Protein AF-A0A388Q067-F1 (afdb_monomer_lite)

Structure (mmCIF, N/CA/C/O backbone):
data_AF-A0A388Q067-F1
#
_entry.id   AF-A0A388Q067-F1
#
loop_
_atom_site.group_PDB
_atom_site.id
_atom_site.type_symbol
_atom_site.label_atom_id
_atom_site.label_alt_id
_atom_site.label_comp_id
_atom_site.label_asym_id
_atom_site.label_entity_id
_atom_site.label_seq_id
_atom_site.pdbx_PDB_ins_code
_atom_site.Cartn_x
_atom_site.Cartn_y
_atom_site.Cartn_z
_atom_site.occupancy
_atom_site.B_iso_or_equiv
_atom_site.auth_seq_id
_atom_site.auth_comp_id
_atom_site.auth_asym_id
_atom_site.auth_atom_id
_atom_site.pdbx_PDB_model_num
ATOM 1 N N . MET A 1 1 ? 5.065 -0.820 3.488 1.00 96.06 1 MET A N 1
ATOM 2 C CA . MET A 1 1 ? 4.797 -1.800 2.422 1.00 96.06 1 MET A CA 1
ATOM 3 C C . MET A 1 1 ? 4.846 -1.102 1.078 1.00 96.06 1 MET A C 1
ATOM 5 O O . MET A 1 1 ? 4.317 0.003 0.969 1.00 96.06 1 MET A O 1
ATOM 9 N N . GLN A 1 2 ? 5.539 -1.695 0.109 1.00 98.19 2 GLN A N 1
ATOM 10 C CA . GLN A 1 2 ? 5.800 -1.089 -1.194 1.00 98.19 2 GLN A CA 1
ATOM 11 C C . GLN A 1 2 ? 4.945 -1.775 -2.262 1.00 98.19 2 GLN A C 1
ATOM 13 O O . GLN A 1 2 ? 5.153 -2.945 -2.557 1.00 98.19 2 GLN A O 1
ATOM 18 N N . ALA A 1 3 ? 3.994 -1.044 -2.839 1.00 98.19 3 ALA A N 1
ATOM 19 C CA . ALA A 1 3 ? 3.046 -1.573 -3.817 1.00 98.19 3 ALA A CA 1
ATOM 20 C C . ALA A 1 3 ? 3.686 -1.928 -5.166 1.00 98.19 3 ALA A C 1
ATOM 22 O O . ALA A 1 3 ? 3.064 -2.592 -5.986 1.00 98.19 3 ALA A O 1
ATOM 23 N N . TYR A 1 4 ? 4.913 -1.480 -5.427 1.00 98.00 4 TYR A N 1
ATOM 24 C CA . TYR A 1 4 ? 5.635 -1.861 -6.632 1.00 98.00 4 TYR A CA 1
ATOM 25 C C . TYR A 1 4 ? 6.064 -3.335 -6.641 1.00 98.00 4 TYR A C 1
ATOM 27 O O . TYR A 1 4 ? 6.447 -3.792 -7.703 1.00 98.00 4 TYR A O 1
ATOM 35 N N . LEU A 1 5 ? 5.967 -4.067 -5.520 1.00 98.19 5 LEU A N 1
ATOM 36 C CA . LEU A 1 5 ? 6.267 -5.498 -5.436 1.00 98.19 5 LEU A CA 1
ATOM 37 C C . LEU A 1 5 ? 4.967 -6.297 -5.585 1.00 98.19 5 LEU A C 1
ATOM 39 O O . LEU A 1 5 ? 4.014 -6.011 -4.846 1.00 98.19 5 LEU A O 1
ATOM 43 N N . PRO A 1 6 ? 4.895 -7.291 -6.480 1.00 97.50 6 PRO A N 1
ATOM 44 C CA . PRO A 1 6 ? 3.727 -8.160 -6.603 1.00 97.50 6 PRO A CA 1
ATOM 45 C C . PRO A 1 6 ? 3.345 -8.883 -5.306 1.00 97.50 6 PRO A C 1
ATOM 47 O O . PRO A 1 6 ? 2.166 -8.948 -4.963 1.00 97.50 6 PRO A O 1
ATOM 50 N N . GLU A 1 7 ? 4.330 -9.322 -4.531 1.00 97.69 7 GLU A N 1
ATOM 51 C CA . GLU A 1 7 ? 4.169 -10.099 -3.294 1.00 97.69 7 GLU A CA 1
ATOM 52 C C . GLU A 1 7 ? 3.636 -9.245 -2.138 1.00 97.69 7 GLU A C 1
ATOM 54 O O . GLU A 1 7 ? 3.184 -9.764 -1.119 1.00 97.69 7 GLU A O 1
ATOM 59 N N . SER A 1 8 ? 3.651 -7.914 -2.282 1.00 98.19 8 SER A N 1
ATOM 60 C CA . SER A 1 8 ? 3.156 -7.005 -1.245 1.00 98.19 8 SER A CA 1
ATOM 61 C C . SER A 1 8 ? 1.695 -7.258 -0.866 1.00 98.19 8 SER A C 1
ATOM 63 O O . SER A 1 8 ? 1.307 -6.928 0.248 1.00 98.19 8 SER A O 1
ATOM 65 N N . HIS A 1 9 ? 0.899 -7.859 -1.752 1.00 98.38 9 HIS A N 1
ATOM 66 C CA . HIS A 1 9 ? -0.506 -8.186 -1.495 1.00 98.38 9 HIS A CA 1
ATOM 67 C C . HIS A 1 9 ? -0.663 -9.395 -0.579 1.00 98.38 9 HIS A C 1
ATOM 69 O O . HIS A 1 9 ? -1.437 -9.329 0.373 1.00 98.38 9 HIS A O 1
ATOM 75 N N . ASP A 1 10 ? 0.116 -10.447 -0.810 1.00 98.31 10 ASP A N 1
ATOM 76 C CA . ASP A 1 10 ? 0.084 -11.649 0.025 1.00 98.31 10 ASP A CA 1
ATOM 77 C C . ASP A 1 10 ? 0.643 -11.332 1.416 1.00 98.31 10 ASP A C 1
ATOM 79 O O . ASP A 1 10 ? 0.016 -11.626 2.432 1.00 98.31 10 ASP A O 1
ATOM 83 N N . VAL A 1 11 ? 1.757 -10.592 1.466 1.00 98.31 11 VAL A N 1
ATOM 84 C CA . VAL A 1 11 ? 2.344 -10.118 2.728 1.00 98.31 11 VAL A CA 1
ATOM 85 C C . VAL A 1 11 ? 1.396 -9.161 3.461 1.00 98.31 11 VAL A C 1
ATOM 87 O O . VAL A 1 11 ? 1.372 -9.134 4.692 1.00 98.31 11 VAL A O 1
ATOM 90 N N . PHE A 1 12 ? 0.600 -8.356 2.744 1.00 98.50 12 PHE A N 1
ATOM 91 C CA . PHE A 1 12 ? -0.431 -7.525 3.371 1.00 98.50 12 PHE A CA 1
ATOM 92 C C . PHE A 1 12 ? -1.493 -8.380 4.054 1.00 98.50 12 PHE A C 1
ATOM 94 O O . PHE A 1 12 ? -1.810 -8.123 5.215 1.00 98.50 12 PHE A O 1
ATOM 101 N N . ALA A 1 13 ? -2.018 -9.385 3.350 1.00 98.12 13 ALA A N 1
ATOM 102 C CA . ALA A 1 13 ? -3.039 -10.282 3.876 1.00 98.12 13 ALA A CA 1
ATOM 103 C C . ALA A 1 13 ? -2.541 -11.031 5.122 1.00 98.12 13 ALA A C 1
ATOM 105 O O . ALA A 1 13 ? -3.210 -11.004 6.156 1.00 98.12 13 ALA A O 1
ATOM 106 N N . GLU A 1 14 ? -1.332 -11.594 5.066 1.00 98.38 14 GLU A N 1
ATOM 107 C CA . GLU A 1 14 ? -0.703 -12.275 6.205 1.00 98.38 14 GLU A CA 1
ATOM 108 C C . GLU A 1 14 ? -0.531 -11.328 7.404 1.00 98.38 14 GLU A C 1
ATOM 110 O O . GLU A 1 14 ? -0.880 -11.656 8.541 1.00 98.38 14 GLU A O 1
ATOM 115 N N . LEU A 1 15 ? -0.050 -10.103 7.162 1.00 98.25 15 LEU A N 1
ATOM 116 C CA . LEU A 1 15 ? 0.153 -9.123 8.226 1.00 98.25 15 LEU A CA 1
ATOM 117 C C . LEU A 1 15 ? -1.171 -8.661 8.848 1.00 98.25 15 LEU A C 1
ATOM 119 O O . LEU A 1 15 ? -1.220 -8.398 10.052 1.00 98.25 15 LEU A O 1
ATOM 123 N N . VAL A 1 16 ? -2.239 -8.552 8.058 1.00 98.25 16 VAL A N 1
ATOM 124 C CA . VAL A 1 16 ? -3.589 -8.252 8.553 1.00 98.25 16 VAL A CA 1
ATOM 125 C C . VAL A 1 16 ? -4.098 -9.382 9.439 1.00 98.25 16 VAL A C 1
ATOM 127 O O . VAL A 1 16 ? -4.538 -9.102 10.555 1.00 98.25 16 VAL A O 1
ATOM 130 N N . GLU A 1 17 ? -4.005 -10.634 8.992 1.00 98.25 17 GLU A N 1
ATOM 131 C CA . GLU A 1 17 ? -4.441 -11.801 9.764 1.00 98.25 17 GLU A CA 1
ATOM 132 C C . GLU A 1 17 ? -3.714 -11.872 11.109 1.00 98.25 17 GLU A C 1
ATOM 134 O O . GLU A 1 17 ? -4.346 -11.907 12.172 1.00 98.25 17 GLU A O 1
ATOM 139 N N . TRP A 1 18 ? -2.385 -11.766 11.078 1.00 98.31 18 TRP A N 1
ATOM 140 C CA . TRP A 1 18 ? -1.567 -11.721 12.284 1.00 98.31 18 TRP A CA 1
ATOM 141 C C . TRP A 1 18 ? -1.958 -10.557 13.204 1.00 98.31 18 TRP A C 1
ATOM 143 O O . TRP A 1 18 ? -2.068 -10.721 14.423 1.00 98.31 18 TRP A O 1
ATOM 153 N N . SER A 1 19 ? -2.211 -9.372 12.639 1.00 98.44 19 SER A N 1
ATOM 154 C CA . SER A 1 19 ? -2.593 -8.186 13.414 1.00 98.44 19 SER A CA 1
ATOM 155 C C . SER A 1 19 ? -3.950 -8.357 14.085 1.00 98.44 19 SER A C 1
ATOM 157 O O . SER A 1 19 ? -4.114 -7.960 15.240 1.00 98.44 19 SER A O 1
ATOM 159 N N . LEU A 1 20 ? -4.918 -8.956 13.390 1.00 98.19 20 LEU A N 1
ATOM 160 C CA . LEU A 1 20 ? -6.243 -9.254 13.928 1.00 98.19 20 LEU A CA 1
ATOM 161 C C . LEU A 1 20 ? -6.152 -10.233 15.096 1.00 98.19 20 LEU A C 1
ATOM 163 O O . LEU A 1 20 ? -6.791 -10.006 16.124 1.00 98.19 20 LEU A O 1
ATOM 167 N N . GLU A 1 21 ? -5.345 -11.284 14.969 1.00 98.06 21 GLU A N 1
ATOM 168 C CA . GLU A 1 21 ? -5.160 -12.265 16.037 1.00 98.06 21 GLU A CA 1
ATOM 169 C C . GLU A 1 21 ? -4.446 -11.653 17.248 1.00 98.06 21 GLU A C 1
ATOM 171 O O . GLU A 1 21 ? -4.935 -11.730 18.378 1.00 98.06 21 GLU A O 1
ATOM 176 N N . ARG A 1 22 ? -3.367 -10.900 17.014 1.00 98.06 22 ARG A N 1
ATOM 177 C CA . ARG A 1 22 ? -2.676 -10.141 18.065 1.00 98.06 22 ARG A CA 1
ATOM 178 C C . ARG A 1 22 ? -3.603 -9.149 18.776 1.00 98.06 22 ARG A C 1
ATOM 180 O O . ARG A 1 22 ? -3.489 -8.960 19.993 1.00 98.06 22 ARG A O 1
ATOM 187 N N . HIS A 1 23 ? -4.508 -8.504 18.042 1.00 98.38 23 HIS A N 1
ATOM 188 C CA . HIS A 1 23 ? -5.475 -7.568 18.606 1.00 98.38 23 HIS A CA 1
ATOM 189 C C . HIS A 1 23 ? -6.482 -8.267 19.525 1.00 98.38 23 HIS A C 1
ATOM 191 O O . HIS A 1 23 ? -6.757 -7.747 20.602 1.00 98.38 23 HIS A O 1
ATOM 197 N N . LYS A 1 24 ? -6.982 -9.461 19.174 1.00 97.69 24 LYS A N 1
ATOM 198 C CA . LYS A 1 24 ? -7.874 -10.232 20.065 1.00 97.69 24 LYS A CA 1
ATOM 199 C C . LYS A 1 24 ? -7.218 -10.553 21.409 1.00 97.69 24 LYS A C 1
ATOM 201 O O . LYS A 1 24 ? -7.894 -10.552 22.429 1.00 97.69 24 LYS A O 1
ATOM 206 N N . GLN A 1 25 ? -5.912 -10.813 21.406 1.00 97.56 25 GLN A N 1
ATOM 207 C CA . GLN A 1 25 ? -5.173 -11.214 22.606 1.00 97.56 25 GLN A CA 1
ATOM 208 C C . GLN A 1 25 ? -4.760 -10.031 23.492 1.00 97.56 25 GLN A C 1
ATOM 210 O O . GLN A 1 25 ? -4.690 -10.172 24.708 1.00 97.56 25 GLN A O 1
ATOM 215 N N . SER A 1 26 ? -4.454 -8.870 22.898 1.00 97.50 26 SER A N 1
ATOM 216 C CA . SER A 1 26 ? -3.796 -7.757 23.610 1.00 97.50 26 SER A CA 1
ATOM 217 C C . SER A 1 26 ? -4.423 -6.376 23.402 1.00 97.50 26 SER A C 1
ATOM 219 O O . SER A 1 26 ? -3.990 -5.409 24.024 1.00 97.50 26 SER A O 1
ATOM 221 N N . GLY A 1 27 ? -5.380 -6.237 22.482 1.00 96.75 27 GLY A N 1
ATOM 222 C CA . GLY A 1 27 ? -5.911 -4.946 22.032 1.00 96.75 27 GLY A CA 1
ATOM 223 C C . GLY A 1 27 ? -4.924 -4.106 21.210 1.00 96.75 27 GLY A C 1
ATOM 224 O O . GLY A 1 27 ? -5.250 -2.989 20.809 1.00 96.75 27 GLY A O 1
ATOM 225 N N . GLY A 1 28 ? -3.717 -4.614 20.934 1.00 96.69 28 GLY A N 1
ATOM 226 C CA . GLY A 1 28 ? -2.690 -3.892 20.189 1.00 96.69 28 GLY A CA 1
ATOM 227 C C . GLY A 1 28 ? -3.102 -3.577 18.748 1.00 96.69 28 GLY A C 1
ATOM 228 O O . GLY A 1 28 ? -3.838 -4.329 18.117 1.00 96.69 28 GLY A O 1
ATOM 229 N N . VAL A 1 29 ? -2.585 -2.469 18.215 1.00 98.06 29 VAL A N 1
ATOM 230 C CA . VAL A 1 29 ? -2.862 -1.990 16.851 1.00 98.06 29 VAL A CA 1
ATOM 231 C C . VAL A 1 29 ? -1.543 -1.728 16.134 1.00 98.06 29 VAL A C 1
ATOM 233 O O . VAL A 1 29 ? -0.600 -1.223 16.747 1.00 98.06 29 VAL A O 1
ATOM 236 N N . VAL A 1 30 ? -1.466 -2.052 14.844 1.00 97.88 30 VAL A N 1
ATOM 237 C CA . VAL A 1 30 ? -0.313 -1.712 13.996 1.00 97.88 30 VAL A CA 1
ATOM 238 C C . VAL A 1 30 ? -0.666 -0.639 12.980 1.00 97.88 30 VAL A C 1
ATOM 240 O O . VAL A 1 30 ? -1.828 -0.448 12.623 1.00 97.88 30 VAL A O 1
ATOM 243 N N . LYS A 1 31 ? 0.355 0.062 12.483 1.00 98.31 31 LYS A N 1
ATOM 244 C CA . LY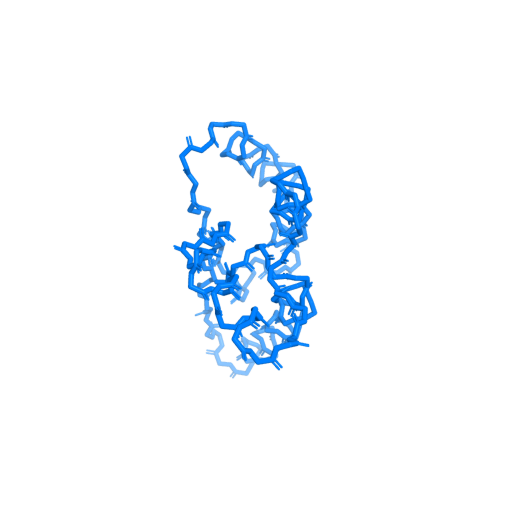S A 1 31 ? 0.207 1.012 11.382 1.00 98.31 31 LYS A CA 1
ATOM 245 C C . LYS A 1 31 ? 1.017 0.554 10.179 1.00 98.31 31 LYS A C 1
ATOM 247 O O . LYS A 1 31 ? 2.240 0.478 10.255 1.00 98.31 31 LYS A O 1
ATOM 252 N N . ILE A 1 32 ? 0.344 0.329 9.056 1.00 98.38 32 ILE A N 1
ATOM 253 C CA . ILE A 1 32 ? 0.976 -0.030 7.786 1.00 98.38 32 ILE A CA 1
ATOM 254 C C . ILE A 1 32 ? 0.977 1.206 6.892 1.00 98.38 32 ILE A C 1
ATOM 256 O O . ILE A 1 32 ? -0.069 1.752 6.546 1.00 98.38 32 ILE A O 1
ATOM 260 N N . ARG A 1 33 ? 2.171 1.673 6.516 1.00 98.56 33 ARG A N 1
ATOM 261 C CA . ARG A 1 33 ? 2.323 2.747 5.529 1.00 98.56 33 ARG A CA 1
ATOM 262 C C . ARG A 1 33 ? 2.430 2.145 4.131 1.00 98.56 33 ARG A C 1
ATOM 264 O O . ARG A 1 33 ? 3.368 1.386 3.869 1.00 98.56 33 ARG A O 1
ATOM 271 N N . LEU A 1 34 ? 1.499 2.505 3.256 1.00 98.38 34 LEU A N 1
ATOM 272 C CA . LEU A 1 34 ? 1.489 2.114 1.851 1.00 98.38 34 LEU A CA 1
ATOM 273 C C . LEU A 1 34 ? 2.212 3.177 1.024 1.00 98.38 34 LEU A C 1
ATOM 275 O O . LEU A 1 34 ? 1.788 4.334 0.974 1.00 98.38 34 LEU A O 1
ATOM 279 N N . VAL A 1 35 ? 3.297 2.779 0.366 1.00 98.44 35 VAL A N 1
ATOM 280 C CA . VAL A 1 35 ? 4.058 3.589 -0.601 1.00 98.44 35 VAL A CA 1
ATOM 281 C C . VAL A 1 35 ? 4.083 2.864 -1.944 1.00 98.44 35 VAL A C 1
ATOM 283 O O . VAL A 1 35 ? 3.908 1.650 -1.978 1.00 98.44 35 VAL A O 1
ATOM 286 N N . LYS A 1 36 ? 4.335 3.567 -3.052 1.00 97.50 36 LYS A N 1
ATOM 287 C CA . LYS A 1 36 ? 4.600 2.887 -4.333 1.00 97.50 36 LYS A CA 1
ATOM 288 C C . LYS A 1 36 ? 5.912 2.107 -4.253 1.00 97.50 36 LYS A C 1
ATOM 290 O O . LYS A 1 36 ? 5.919 0.897 -4.392 1.00 97.50 36 LYS A O 1
ATOM 295 N N . GLY A 1 37 ? 6.995 2.795 -3.921 1.00 95.56 37 GLY A N 1
ATOM 296 C CA . GLY A 1 37 ? 8.346 2.246 -3.863 1.00 95.56 37 GLY A CA 1
ATOM 297 C C . GLY A 1 37 ? 9.340 3.330 -4.264 1.00 95.56 37 GLY A C 1
ATOM 298 O O . GLY A 1 37 ? 8.955 4.294 -4.926 1.00 95.56 37 GLY A O 1
ATOM 299 N N . ALA A 1 38 ? 10.586 3.216 -3.811 1.00 95.06 38 ALA A N 1
ATOM 300 C CA . ALA A 1 38 ? 11.598 4.263 -3.999 1.00 95.06 38 ALA A CA 1
ATOM 301 C C . ALA A 1 38 ? 12.950 3.735 -4.505 1.00 95.06 38 ALA A C 1
A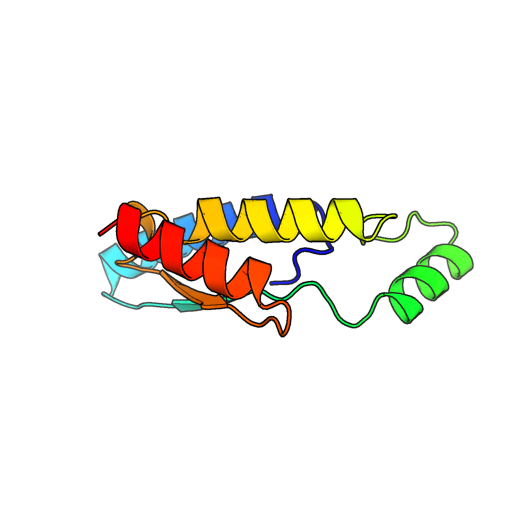TOM 303 O O . ALA A 1 38 ? 13.822 4.537 -4.815 1.00 95.06 38 ALA A O 1
ATOM 304 N N . ASN A 1 39 ? 13.117 2.412 -4.626 1.00 94.69 39 ASN A N 1
ATOM 305 C CA . ASN A 1 39 ? 14.401 1.783 -4.948 1.00 94.69 39 ASN A CA 1
ATOM 306 C C . ASN A 1 39 ? 14.494 1.233 -6.385 1.00 94.69 39 ASN A C 1
ATOM 308 O O . ASN A 1 39 ? 15.374 0.441 -6.689 1.00 94.69 39 ASN A O 1
ATOM 312 N N . LEU A 1 40 ? 13.592 1.640 -7.290 1.00 92.12 40 LEU A N 1
ATOM 313 C CA . LEU A 1 40 ? 13.429 1.005 -8.609 1.00 92.12 40 LEU A CA 1
ATOM 314 C C . LEU A 1 40 ? 14.724 0.933 -9.440 1.00 92.12 40 LEU A C 1
ATOM 316 O O . LEU A 1 40 ? 14.923 -0.029 -10.171 1.00 92.12 40 LEU A O 1
ATOM 320 N N . ALA A 1 41 ? 15.586 1.949 -9.356 1.00 92.50 41 ALA A N 1
ATOM 321 C CA . ALA A 1 41 ? 16.844 1.965 -10.100 1.00 92.50 41 ALA A CA 1
ATOM 322 C C . ALA A 1 41 ? 17.817 0.879 -9.615 1.00 92.50 41 ALA A C 1
ATOM 324 O O . ALA A 1 41 ? 18.413 0.194 -10.441 1.00 92.50 41 ALA A O 1
ATOM 325 N N . MET A 1 42 ? 17.937 0.700 -8.296 1.00 93.88 42 MET A N 1
ATOM 326 C CA . MET A 1 42 ? 18.820 -0.311 -7.717 1.00 93.88 42 MET A CA 1
ATOM 327 C C . MET A 1 42 ? 18.287 -1.722 -7.974 1.00 93.88 42 MET A C 1
ATOM 329 O O . MET A 1 42 ? 19.040 -2.571 -8.424 1.00 93.88 42 MET A O 1
ATOM 333 N N . GLU A 1 43 ? 16.977 -1.934 -7.809 1.00 95.00 43 GLU A N 1
ATOM 334 C CA . GLU A 1 43 ? 16.318 -3.220 -8.103 1.00 95.00 43 GLU A CA 1
ATOM 335 C C . GLU A 1 43 ? 16.573 -3.685 -9.547 1.00 95.00 43 GLU A C 1
ATOM 337 O O . GLU A 1 43 ? 16.795 -4.865 -9.807 1.00 95.00 43 GLU A O 1
ATOM 342 N N . LYS A 1 44 ? 16.569 -2.752 -10.510 1.00 93.00 44 LYS A N 1
ATOM 343 C CA . LYS A 1 44 ? 16.891 -3.055 -11.912 1.00 93.00 44 LYS A CA 1
ATOM 344 C C . LYS A 1 44 ? 18.367 -3.383 -12.113 1.00 93.00 44 LYS A C 1
ATOM 346 O O . LYS A 1 44 ? 18.672 -4.323 -12.838 1.00 93.00 44 LYS A O 1
ATOM 351 N N . ALA A 1 45 ? 19.258 -2.619 -11.483 1.00 95.31 45 ALA A N 1
ATOM 352 C CA . ALA A 1 45 ? 20.696 -2.839 -11.587 1.00 95.31 45 ALA A CA 1
ATOM 353 C C . ALA A 1 45 ? 21.107 -4.197 -10.996 1.00 95.31 45 ALA A C 1
ATOM 355 O O . ALA A 1 45 ? 21.866 -4.930 -11.624 1.00 95.31 45 ALA A O 1
ATOM 356 N N . GLU A 1 46 ? 20.574 -4.562 -9.828 1.00 95.69 46 GLU A N 1
ATOM 357 C CA . GLU A 1 46 ? 20.813 -5.870 -9.206 1.00 95.69 46 GLU A CA 1
ATOM 358 C C . GLU A 1 46 ? 20.278 -7.011 -10.074 1.00 95.69 46 GLU A C 1
ATOM 360 O O . GLU A 1 46 ? 20.974 -8.003 -10.290 1.00 95.69 46 GLU A O 1
ATOM 365 N N . ALA A 1 47 ? 19.075 -6.854 -10.631 1.00 95.75 47 ALA A N 1
ATOM 366 C CA . ALA A 1 47 ? 18.492 -7.855 -11.513 1.00 95.75 47 ALA A CA 1
ATOM 367 C C . ALA A 1 47 ? 19.334 -8.085 -12.775 1.00 95.75 47 ALA A C 1
ATOM 369 O O . ALA A 1 47 ? 19.594 -9.230 -13.139 1.00 95.75 47 ALA A O 1
ATOM 370 N N . GLU A 1 48 ? 19.816 -7.016 -13.409 1.00 96.00 48 GLU A N 1
ATOM 371 C CA . GLU A 1 48 ? 20.695 -7.114 -14.576 1.00 96.00 48 GLU A CA 1
ATOM 372 C C . GLU A 1 48 ? 22.042 -7.759 -14.221 1.00 96.00 48 GLU A C 1
ATOM 374 O O . GLU A 1 48 ? 22.490 -8.668 -14.920 1.00 96.00 48 GLU A O 1
ATOM 379 N N . LEU A 1 49 ? 22.651 -7.354 -13.101 1.00 97.31 49 LEU A N 1
ATOM 380 C CA . LEU A 1 49 ? 23.933 -7.889 -12.634 1.00 97.31 49 LEU A CA 1
ATOM 381 C C . LEU A 1 49 ? 23.873 -9.396 -12.347 1.00 97.31 49 LEU A C 1
ATOM 383 O O . LEU A 1 49 ? 24.832 -10.117 -12.625 1.00 97.31 49 LEU A O 1
ATOM 387 N N . HIS A 1 50 ? 22.761 -9.872 -11.785 1.00 96.75 50 HIS A N 1
ATOM 388 C CA . HIS A 1 50 ? 22.585 -11.267 -11.376 1.00 96.75 50 HIS A CA 1
ATOM 389 C C . HIS A 1 50 ? 21.809 -12.128 -12.384 1.00 96.75 50 HIS A C 1
ATOM 391 O O . HIS A 1 50 ? 21.654 -13.330 -12.163 1.00 96.75 50 HIS A O 1
ATOM 397 N N . GLY A 1 51 ? 21.333 -11.552 -13.492 1.00 95.88 51 GLY A N 1
ATOM 398 C CA . GLY A 1 51 ? 20.487 -12.251 -14.464 1.00 95.88 51 GLY A CA 1
ATOM 399 C C . GLY A 1 51 ? 19.112 -12.637 -13.907 1.00 95.88 51 GLY A C 1
ATOM 400 O O . GLY A 1 51 ? 18.535 -13.643 -14.321 1.00 95.88 51 GLY A O 1
ATOM 401 N N . TRP A 1 52 ? 18.599 -11.874 -12.941 1.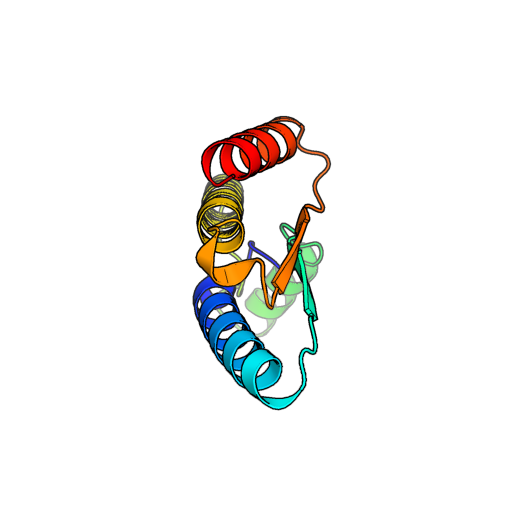00 96.88 52 TRP A N 1
ATOM 402 C CA . TRP A 1 52 ? 17.276 -12.064 -12.352 1.00 96.88 52 TRP A CA 1
ATOM 403 C C . TRP A 1 52 ? 16.214 -11.229 -13.062 1.00 96.88 52 TRP A C 1
ATOM 405 O O . TRP A 1 52 ? 16.494 -10.300 -13.818 1.00 96.88 52 TRP A O 1
ATOM 415 N N . VAL A 1 53 ? 14.956 -11.543 -12.767 1.00 93.50 53 VAL A N 1
ATOM 416 C CA . VAL A 1 53 ? 13.848 -10.630 -13.043 1.00 93.50 53 VAL A CA 1
ATOM 417 C C . VAL A 1 53 ? 13.811 -9.600 -11.919 1.00 93.50 53 VAL A C 1
ATOM 419 O O . VAL A 1 53 ? 13.856 -9.970 -10.748 1.00 93.50 53 VAL A O 1
ATOM 422 N N . ALA A 1 54 ? 13.733 -8.312 -12.264 1.00 94.62 54 ALA A N 1
ATOM 423 C CA . ALA A 1 54 ? 13.593 -7.262 -11.260 1.00 94.62 54 ALA A CA 1
ATOM 424 C C . ALA A 1 54 ? 12.323 -7.494 -10.431 1.00 94.62 54 ALA A C 1
ATOM 426 O O . ALA A 1 54 ? 11.254 -7.707 -11.004 1.00 94.62 54 ALA A O 1
ATOM 427 N N . ALA A 1 55 ? 12.452 -7.437 -9.104 1.00 96.38 55 ALA A N 1
ATOM 428 C CA . ALA A 1 55 ? 11.354 -7.725 -8.185 1.00 96.38 55 ALA A CA 1
ATOM 429 C C . ALA A 1 55 ? 10.134 -6.798 -8.377 1.00 96.38 55 ALA A C 1
ATOM 431 O O . ALA A 1 55 ? 9.001 -7.274 -8.290 1.00 96.38 55 ALA A O 1
ATOM 432 N N . PRO A 1 56 ? 10.297 -5.491 -8.671 1.00 97.56 56 PRO A N 1
ATOM 433 C CA . PRO A 1 56 ? 9.149 -4.635 -8.917 1.00 97.56 56 PRO A CA 1
ATOM 434 C C . PRO A 1 56 ? 8.420 -4.934 -10.235 1.00 97.56 56 PRO A C 1
ATOM 436 O O . PRO A 1 56 ? 9.005 -5.403 -11.212 1.00 97.56 56 PRO A O 1
ATOM 439 N N . TYR A 1 57 ? 7.150 -4.531 -10.312 1.00 97.19 57 TYR A N 1
ATOM 440 C CA . TYR A 1 57 ? 6.408 -4.474 -11.569 1.00 97.19 57 TYR A CA 1
ATOM 441 C C . TYR A 1 57 ? 7.167 -3.685 -12.648 1.00 97.19 57 TYR A C 1
ATOM 443 O O . TYR A 1 57 ? 7.810 -2.664 -12.384 1.00 97.19 57 TYR A O 1
ATOM 451 N N . GLN A 1 58 ? 7.030 -4.137 -13.895 1.00 93.38 58 GLN A N 1
ATOM 452 C CA . GLN A 1 58 ? 7.798 -3.615 -15.026 1.00 93.38 58 GLN A CA 1
ATOM 453 C C . GLN A 1 58 ? 7.285 -2.264 -15.537 1.00 93.38 58 GLN A C 1
ATOM 455 O O . GLN A 1 58 ? 8.060 -1.479 -16.091 1.00 93.38 58 GLN A O 1
ATOM 460 N N . SER A 1 59 ? 5.998 -1.960 -15.333 1.00 95.94 59 SER A N 1
ATOM 461 C CA . SER A 1 59 ? 5.396 -0.701 -15.765 1.00 95.94 59 SER A CA 1
ATOM 462 C C . SER A 1 59 ? 4.866 0.128 -14.597 1.00 95.94 59 SER A C 1
ATOM 464 O O . SER A 1 59 ? 4.409 -0.378 -13.572 1.00 95.94 59 SER A O 1
ATOM 466 N N . LYS A 1 60 ? 4.874 1.452 -14.776 1.00 95.19 60 LYS A N 1
ATOM 467 C CA . LYS A 1 60 ? 4.257 2.381 -13.822 1.00 95.19 60 LYS A CA 1
ATOM 468 C C . LYS A 1 60 ? 2.750 2.132 -13.677 1.00 95.19 60 LYS A C 1
ATOM 470 O O . LYS A 1 60 ? 2.229 2.280 -12.577 1.00 95.19 60 LYS A O 1
ATOM 475 N N . ALA A 1 61 ? 2.072 1.771 -14.768 1.00 97.50 61 ALA A N 1
ATOM 476 C CA . ALA A 1 61 ? 0.638 1.497 -14.756 1.00 97.50 61 ALA A CA 1
ATOM 477 C C . ALA A 1 61 ? 0.311 0.305 -13.843 1.00 97.50 61 ALA A C 1
ATOM 479 O O . ALA A 1 61 ? -0.618 0.393 -13.045 1.00 97.50 61 ALA A O 1
ATOM 480 N N . ASP A 1 62 ? 1.136 -0.745 -13.872 1.00 98.06 62 ASP A N 1
ATOM 481 C CA . ASP A 1 62 ? 0.983 -1.904 -12.986 1.00 98.06 62 ASP A CA 1
ATOM 482 C C . ASP A 1 62 ? 1.223 -1.532 -11.517 1.00 98.06 62 ASP A C 1
ATOM 484 O O . ASP A 1 62 ? 0.474 -1.953 -10.638 1.00 98.06 62 ASP A O 1
ATOM 488 N N . VAL A 1 63 ? 2.212 -0.673 -11.232 1.00 98.06 63 VAL A N 1
ATOM 489 C CA . VAL A 1 63 ? 2.434 -0.143 -9.872 1.00 98.06 63 VAL A CA 1
ATOM 490 C C . VAL A 1 63 ? 1.236 0.685 -9.394 1.00 98.06 63 VAL A C 1
ATOM 492 O O . VAL A 1 63 ? 0.855 0.596 -8.227 1.00 98.06 63 VAL A O 1
ATOM 495 N N . ASP A 1 64 ? 0.632 1.490 -10.269 1.00 98.06 64 ASP A N 1
ATOM 496 C CA . ASP A 1 64 ? -0.541 2.310 -9.942 1.00 98.06 64 ASP A CA 1
ATOM 497 C C . ASP A 1 64 ? -1.795 1.451 -9.705 1.00 98.06 64 ASP A C 1
ATOM 499 O O . ASP A 1 64 ? -2.534 1.696 -8.743 1.00 98.06 64 ASP A O 1
ATOM 503 N N . ALA A 1 65 ? -1.988 0.398 -10.502 1.00 98.38 65 ALA A N 1
ATOM 504 C CA . ALA A 1 65 ? -3.035 -0.600 -10.295 1.00 98.38 65 ALA A CA 1
ATOM 505 C C . ALA A 1 65 ? -2.828 -1.363 -8.977 1.00 98.38 65 ALA A C 1
ATOM 507 O O . ALA A 1 65 ? -3.747 -1.475 -8.166 1.00 98.38 65 ALA A O 1
ATOM 508 N N . SER A 1 66 ? -1.599 -1.811 -8.717 1.00 98.44 66 SER A N 1
ATOM 509 C CA . SER A 1 66 ? -1.210 -2.484 -7.477 1.00 98.44 66 SER A CA 1
ATOM 510 C C . SER A 1 66 ? -1.441 -1.599 -6.246 1.00 98.44 66 SER A C 1
ATOM 512 O O . SER A 1 66 ? -2.023 -2.047 -5.258 1.00 98.44 66 SER A O 1
ATOM 514 N N . TYR A 1 67 ? -1.063 -0.317 -6.308 1.00 98.56 67 TYR A N 1
ATOM 515 C CA . TYR A 1 67 ? -1.292 0.633 -5.215 1.00 98.56 67 TYR A CA 1
ATOM 516 C C . TYR A 1 67 ? -2.785 0.839 -4.947 1.00 98.56 67 TYR A C 1
ATOM 518 O O . TYR A 1 67 ? -3.203 0.819 -3.792 1.00 98.56 67 TYR A O 1
ATOM 526 N N . SER A 1 68 ? -3.591 0.994 -5.999 1.00 98.19 68 SER A N 1
ATOM 527 C CA . SER A 1 68 ? -5.047 1.133 -5.873 1.00 98.19 68 SER A CA 1
ATOM 528 C C . SER A 1 68 ? -5.694 -0.129 -5.288 1.00 98.19 68 SER A C 1
ATOM 530 O O . SER A 1 68 ? -6.515 -0.015 -4.383 1.00 98.19 68 SER A O 1
ATOM 532 N N . ARG A 1 69 ? -5.267 -1.329 -5.710 1.00 98.25 69 ARG A N 1
ATOM 533 C CA . ARG A 1 69 ? -5.746 -2.608 -5.149 1.00 98.25 69 ARG A CA 1
ATOM 534 C C . ARG A 1 69 ? -5.401 -2.762 -3.664 1.00 98.25 69 ARG A C 1
ATOM 536 O O . ARG A 1 69 ? -6.237 -3.225 -2.889 1.00 98.25 69 ARG A O 1
ATOM 543 N N . LEU A 1 70 ? -4.195 -2.353 -3.256 1.00 98.31 70 LEU A N 1
ATOM 544 C CA . LEU A 1 70 ? -3.822 -2.331 -1.839 1.00 98.31 70 LEU A CA 1
ATOM 545 C C . LEU A 1 70 ? -4.668 -1.336 -1.046 1.00 98.31 70 LEU A C 1
ATOM 547 O O . LEU A 1 70 ? -5.066 -1.670 0.060 1.00 98.31 70 LEU A O 1
ATOM 551 N N . LEU A 1 71 ? -4.957 -0.142 -1.575 1.00 97.94 71 LEU A N 1
ATOM 552 C CA . LEU A 1 71 ? -5.838 0.815 -0.894 1.00 97.94 71 LEU A CA 1
ATOM 553 C C . LEU A 1 71 ? -7.240 0.242 -0.673 1.00 97.94 71 LEU A C 1
ATOM 555 O O . LEU A 1 71 ? -7.730 0.296 0.451 1.00 97.94 71 LEU A O 1
ATOM 559 N N . ASP A 1 72 ? -7.838 -0.326 -1.721 1.00 96.94 72 ASP A N 1
ATOM 560 C CA . ASP A 1 72 ? -9.162 -0.955 -1.672 1.00 96.94 72 ASP A CA 1
ATOM 561 C C . ASP A 1 72 ? -9.226 -2.057 -0.607 1.00 96.94 72 ASP A C 1
ATOM 563 O O . ASP A 1 72 ? -10.067 -2.034 0.289 1.00 96.94 72 ASP A O 1
ATOM 567 N N . THR A 1 73 ? -8.261 -2.976 -0.632 1.00 96.75 73 THR A N 1
ATOM 568 C CA . THR A 1 73 ? -8.206 -4.082 0.333 1.00 96.75 73 THR A CA 1
ATOM 569 C C . THR A 1 73 ? -7.927 -3.582 1.751 1.00 96.75 73 THR A C 1
ATOM 571 O O . THR A 1 73 ? -8.530 -4.042 2.720 1.00 96.75 73 THR A O 1
ATOM 574 N N . ALA A 1 74 ? -7.002 -2.636 1.904 1.00 97.00 74 ALA A N 1
ATOM 575 C CA . ALA A 1 74 ? -6.514 -2.221 3.211 1.00 97.00 74 ALA A CA 1
ATOM 576 C C . ALA A 1 74 ? -7.511 -1.381 4.012 1.00 97.00 74 ALA A C 1
ATOM 578 O O . ALA A 1 74 ? -7.429 -1.362 5.241 1.00 97.00 74 ALA A O 1
ATOM 579 N N . LEU A 1 75 ? -8.421 -0.682 3.334 1.00 96.69 75 LEU A N 1
ATOM 580 C CA . LEU A 1 75 ? -9.376 0.236 3.955 1.00 96.69 75 LEU A CA 1
ATOM 581 C C . LEU A 1 75 ? -10.721 -0.406 4.312 1.00 96.69 75 LEU A C 1
ATOM 583 O O . LEU A 1 75 ? -11.572 0.287 4.862 1.00 96.69 75 LEU A O 1
ATOM 587 N N . ARG A 1 76 ? -10.894 -1.711 4.078 1.00 95.25 76 ARG A N 1
ATOM 588 C CA . ARG A 1 76 ? -12.091 -2.448 4.503 1.00 95.25 76 ARG A CA 1
ATOM 589 C C . ARG A 1 76 ? -12.307 -2.352 6.010 1.00 95.25 76 ARG A C 1
ATOM 591 O O . ARG A 1 76 ? -11.371 -2.518 6.804 1.00 95.25 76 ARG A O 1
ATOM 598 N N . SER A 1 77 ? -13.558 -2.141 6.401 1.00 94.75 77 SER A N 1
ATOM 599 C CA . SER A 1 77 ? -13.969 -1.955 7.801 1.00 94.75 77 SER A CA 1
ATOM 600 C C . SER A 1 77 ? -13.533 -3.097 8.734 1.00 94.75 77 SER A C 1
ATOM 602 O O . SER A 1 77 ? -13.149 -2.856 9.883 1.00 94.75 77 SER A O 1
ATOM 604 N N . GLU A 1 78 ? -13.492 -4.335 8.234 1.00 94.62 78 GLU A N 1
ATOM 605 C CA . GLU A 1 78 ? -13.096 -5.532 8.990 1.00 94.62 78 GLU A CA 1
ATOM 606 C C . GLU A 1 78 ? -11.660 -5.470 9.556 1.00 94.62 78 GLU A C 1
ATOM 608 O O . GLU A 1 78 ? -11.375 -6.046 10.614 1.00 94.62 78 GLU A O 1
ATOM 613 N N . HIS A 1 79 ? -10.768 -4.707 8.915 1.00 96.12 79 HIS A N 1
ATOM 614 C CA . HIS A 1 79 ? -9.373 -4.533 9.335 1.00 96.12 79 HIS A CA 1
ATOM 615 C C . HIS A 1 79 ? -9.188 -3.410 10.370 1.00 96.12 79 HIS A C 1
ATOM 617 O O . HIS A 1 79 ? -8.214 -3.413 11.134 1.00 96.12 79 HIS A O 1
ATOM 623 N N . ALA A 1 80 ? -10.119 -2.452 10.430 1.00 95.31 80 ALA A N 1
ATOM 624 C CA . ALA A 1 80 ? -9.926 -1.152 11.079 1.00 95.31 80 ALA A CA 1
ATOM 625 C C . ALA A 1 80 ? -9.682 -1.219 12.599 1.00 95.31 80 ALA A C 1
ATOM 627 O O . ALA A 1 80 ? -9.091 -0.299 13.177 1.00 95.31 80 ALA A O 1
ATOM 628 N N . LYS A 1 81 ? -10.105 -2.311 13.252 1.00 96.31 81 LYS A N 1
ATOM 629 C CA . LYS A 1 81 ? -9.879 -2.547 14.689 1.00 96.31 81 LYS A CA 1
ATOM 630 C C . LYS A 1 81 ? -8.412 -2.813 15.036 1.00 96.31 81 LYS A C 1
ATOM 632 O O . LYS A 1 81 ? -7.958 -2.401 16.098 1.00 96.31 81 LYS A O 1
ATOM 637 N N . ALA A 1 82 ? -7.669 -3.463 14.140 1.00 98.19 82 ALA A N 1
ATOM 638 C CA . ALA A 1 82 ? -6.309 -3.940 14.400 1.00 98.19 82 ALA A CA 1
ATOM 639 C C . ALA A 1 82 ? -5.242 -3.239 13.548 1.00 98.19 82 ALA A C 1
ATOM 641 O O . ALA A 1 82 ? -4.066 -3.210 13.925 1.00 98.19 82 ALA A O 1
ATOM 642 N N . VAL A 1 83 ? -5.637 -2.657 12.414 1.00 98.25 83 VAL A N 1
ATOM 643 C CA . VAL A 1 83 ? -4.718 -2.099 11.421 1.00 98.25 83 VAL A CA 1
ATOM 644 C C . VAL A 1 83 ? -5.106 -0.663 11.081 1.00 98.25 83 VAL A C 1
ATOM 646 O O . VAL A 1 83 ? -6.246 -0.359 10.740 1.00 98.25 83 VAL A O 1
ATOM 649 N N . ARG A 1 84 ? -4.130 0.246 11.148 1.00 97.94 84 ARG A N 1
ATOM 650 C CA . ARG A 1 84 ? -4.247 1.631 10.675 1.00 97.94 84 ARG A CA 1
ATOM 651 C C . ARG A 1 84 ? -3.452 1.811 9.393 1.00 97.94 84 ARG A C 1
ATOM 653 O O . ARG A 1 84 ? -2.272 1.466 9.339 1.00 97.94 84 ARG A O 1
ATOM 660 N N . ILE A 1 85 ? -4.065 2.423 8.388 1.00 98.00 85 ILE A N 1
ATOM 661 C CA . ILE A 1 85 ? -3.432 2.624 7.084 1.00 98.00 85 ILE A CA 1
ATOM 662 C C . ILE A 1 85 ? -2.887 4.044 6.967 1.00 98.00 85 ILE A C 1
ATOM 664 O O . ILE A 1 85 ? -3.577 5.031 7.208 1.00 98.00 85 ILE A O 1
ATOM 668 N N . GLY A 1 86 ? -1.605 4.151 6.626 1.00 98.06 86 GLY A N 1
ATOM 669 C CA .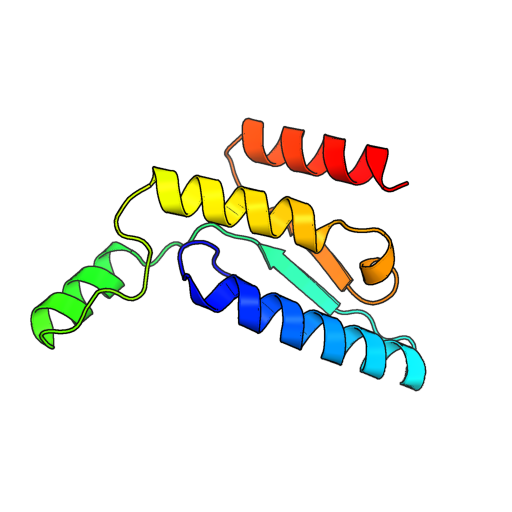 GLY A 1 86 ? -0.974 5.403 6.225 1.00 98.06 86 GLY A CA 1
ATOM 670 C C . GLY A 1 86 ? -0.843 5.466 4.710 1.00 98.06 86 GLY A C 1
ATOM 671 O O . GLY A 1 86 ? -0.001 4.767 4.150 1.00 98.06 86 GLY A O 1
ATOM 672 N N . VAL A 1 87 ? -1.623 6.328 4.063 1.00 97.94 87 VAL A N 1
ATOM 673 C CA . VAL A 1 87 ? -1.548 6.568 2.614 1.00 97.94 87 VAL A CA 1
ATOM 674 C C . VAL A 1 87 ? -0.397 7.531 2.329 1.00 97.94 87 VAL A C 1
ATOM 676 O O . VAL A 1 87 ? -0.508 8.731 2.567 1.00 97.94 87 VAL A O 1
ATOM 679 N N . ALA A 1 88 ? 0.739 7.011 1.866 1.00 97.56 88 ALA A N 1
ATOM 680 C CA . ALA A 1 88 ? 1.908 7.816 1.524 1.00 97.56 88 ALA A CA 1
ATOM 681 C C . ALA A 1 88 ? 2.047 7.932 0.001 1.00 97.56 88 ALA A C 1
ATOM 683 O O . ALA A 1 88 ? 2.616 7.069 -0.671 1.00 97.56 88 ALA A O 1
ATOM 684 N N . SER A 1 89 ? 1.499 9.019 -0.535 1.00 95.88 89 SER A N 1
ATOM 685 C CA . SER A 1 89 ? 1.504 9.355 -1.955 1.00 95.88 89 SER A CA 1
ATOM 686 C C . SER A 1 89 ? 1.413 10.872 -2.120 1.00 95.88 89 SER A C 1
ATOM 688 O O . SER A 1 89 ? 0.772 11.537 -1.315 1.00 95.88 89 SER A O 1
ATOM 690 N N . HIS A 1 90 ? 2.015 11.407 -3.183 1.00 96.00 90 HIS A N 1
ATOM 691 C CA . HIS A 1 90 ? 1.744 12.769 -3.666 1.00 96.00 90 HIS A CA 1
ATOM 692 C C . HIS A 1 90 ? 0.747 12.777 -4.839 1.00 96.00 90 HIS A C 1
ATOM 694 O O . HIS A 1 90 ? 0.378 13.836 -5.336 1.00 96.00 90 HIS A O 1
ATOM 700 N N . ASN A 1 91 ? 0.303 11.600 -5.302 1.00 95.94 91 ASN A N 1
ATOM 701 C CA . ASN A 1 91 ? -0.725 11.494 -6.332 1.00 95.94 91 ASN A CA 1
ATOM 702 C C . ASN A 1 91 ? -2.097 11.797 -5.717 1.00 95.94 91 ASN A C 1
ATOM 704 O O . ASN A 1 91 ? -2.643 10.952 -5.003 1.00 95.94 91 ASN A O 1
ATOM 708 N N . LEU A 1 92 ? -2.650 12.972 -6.030 1.00 97.38 92 LEU A N 1
ATOM 709 C CA . LEU A 1 92 ? -3.954 13.421 -5.541 1.00 97.38 92 LEU A CA 1
ATOM 710 C C . LEU A 1 92 ? -5.081 12.435 -5.867 1.00 97.38 92 LEU A C 1
ATOM 712 O O . LEU A 1 92 ? -5.964 12.260 -5.037 1.00 97.38 92 LEU A O 1
ATOM 716 N N . PHE A 1 93 ? -5.021 11.730 -7.001 1.00 97.38 93 PHE A N 1
ATOM 717 C CA . PHE A 1 93 ? -6.023 10.716 -7.342 1.00 97.38 93 PHE A CA 1
ATOM 718 C C . PHE A 1 93 ? -6.006 9.538 -6.367 1.00 97.38 93 PHE A C 1
ATOM 720 O O . PHE A 1 93 ? -7.061 9.076 -5.958 1.00 97.38 93 PHE A O 1
ATOM 727 N N . HIS A 1 94 ? -4.826 9.084 -5.932 1.00 97.19 94 HIS A N 1
ATOM 728 C CA . HIS A 1 94 ? -4.733 8.001 -4.947 1.00 97.19 94 HIS A CA 1
ATOM 729 C C . HIS A 1 94 ? -5.182 8.459 -3.557 1.00 97.19 94 HIS A C 1
ATOM 731 O O . HIS A 1 94 ? -5.785 7.683 -2.823 1.00 97.19 94 HIS A O 1
ATOM 737 N N . ILE A 1 95 ? -4.892 9.713 -3.192 1.00 97.75 95 ILE A N 1
ATOM 738 C CA . ILE A 1 95 ? -5.355 10.288 -1.924 1.00 97.75 95 ILE A CA 1
ATOM 739 C C . ILE A 1 95 ? -6.882 10.404 -1.936 1.00 97.75 95 ILE A C 1
ATOM 741 O O . ILE A 1 95 ? -7.529 9.950 -0.999 1.00 97.75 95 ILE A O 1
ATOM 745 N N . ALA A 1 96 ? -7.457 10.965 -3.003 1.00 98.06 96 ALA A N 1
ATOM 746 C CA . ALA A 1 96 ? -8.901 11.088 -3.165 1.00 98.06 96 ALA A CA 1
ATOM 747 C C . ALA A 1 96 ? -9.582 9.713 -3.175 1.00 98.06 96 ALA A C 1
ATOM 749 O O . ALA A 1 96 ? -10.539 9.511 -2.440 1.00 98.06 96 ALA A O 1
ATOM 750 N N . PHE A 1 97 ? -9.042 8.748 -3.923 1.00 97.44 97 PHE A N 1
ATOM 751 C CA . PHE A 1 97 ? -9.562 7.382 -3.965 1.00 97.44 97 PHE A CA 1
ATOM 752 C C . PH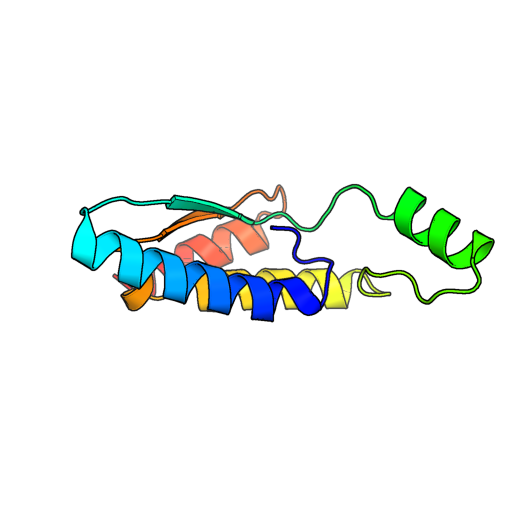E A 1 97 ? -9.581 6.726 -2.579 1.00 97.44 97 PHE A C 1
ATOM 754 O O . PHE A 1 97 ? -10.607 6.199 -2.163 1.00 97.44 97 PHE A O 1
ATOM 761 N N . ALA A 1 98 ? -8.485 6.834 -1.820 1.00 97.38 98 ALA A N 1
ATOM 762 C CA . ALA A 1 98 ? -8.426 6.320 -0.455 1.00 97.38 98 ALA A CA 1
ATOM 763 C C . ALA A 1 98 ? -9.450 6.989 0.477 1.00 97.38 98 ALA A C 1
ATOM 765 O O . ALA A 1 98 ? -10.055 6.318 1.308 1.00 97.38 98 ALA A O 1
ATOM 766 N N . LEU A 1 99 ? -9.646 8.306 0.349 1.00 96.81 99 LEU A N 1
ATOM 767 C CA . LEU A 1 99 ? -10.643 9.031 1.137 1.00 96.81 99 LEU A CA 1
ATOM 768 C C . LEU A 1 99 ? -12.068 8.581 0.803 1.00 96.81 99 LEU A C 1
ATOM 770 O O . LEU A 1 99 ? -12.868 8.437 1.720 1.00 96.81 99 LEU A O 1
ATOM 774 N N . GLU A 1 100 ? -12.386 8.356 -0.471 1.00 97.12 100 GLU A N 1
ATOM 775 C CA . GLU A 1 100 ? -13.720 7.903 -0.876 1.00 97.12 100 GLU A CA 1
ATOM 776 C C . GLU A 1 100 ? -14.008 6.469 -0.420 1.00 97.12 100 GLU A C 1
ATOM 778 O O . GLU A 1 100 ? -15.074 6.240 0.147 1.00 97.12 100 GLU A O 1
ATOM 783 N N . ILE A 1 101 ? -13.048 5.541 -0.534 1.00 95.44 101 ILE A N 1
ATOM 784 C CA . ILE A 1 101 ? -13.199 4.184 0.027 1.00 95.44 101 ILE A CA 1
ATOM 785 C C . ILE A 1 101 ? -13.411 4.251 1.543 1.00 95.44 101 ILE A C 1
ATOM 787 O O . ILE A 1 101 ? -14.324 3.635 2.084 1.00 95.44 101 ILE A O 1
ATOM 791 N N . ALA A 1 102 ? -12.587 5.031 2.249 1.00 93.50 102 ALA A N 1
ATOM 792 C CA . ALA A 1 102 ? -12.691 5.134 3.700 1.00 93.50 102 ALA A CA 1
ATOM 793 C C . ALA A 1 102 ? -14.050 5.691 4.155 1.00 93.50 102 ALA A C 1
ATOM 795 O O . ALA A 1 102 ? -14.531 5.305 5.213 1.00 93.50 102 ALA A O 1
ATOM 796 N N . LYS A 1 103 ? -14.672 6.584 3.374 1.00 93.38 103 LYS A N 1
ATOM 797 C CA . LYS A 1 103 ? -16.021 7.095 3.655 1.00 93.38 103 LYS A CA 1
ATOM 798 C C . LYS A 1 103 ? -17.112 6.066 3.373 1.00 93.38 103 LYS A C 1
ATOM 800 O O . LYS A 1 103 ? -18.105 6.067 4.088 1.00 93.38 103 LYS A O 1
ATOM 805 N N . SER A 1 104 ? -16.974 5.246 2.329 1.00 91.06 104 SER A N 1
ATOM 806 C CA . SER A 1 104 ? -17.988 4.241 1.979 1.00 91.06 104 SER A CA 1
ATOM 807 C C . SER A 1 104 ? -17.990 3.033 2.915 1.00 91.06 104 SER A C 1
ATOM 809 O O . SER A 1 104 ? -19.004 2.356 3.024 1.00 91.06 104 SER A O 1
ATOM 811 N N . GLU A 1 105 ? -16.863 2.767 3.573 1.00 82.25 105 GLU A N 1
ATOM 812 C CA . GLU A 1 105 ? -16.678 1.672 4.537 1.00 82.25 105 GLU A CA 1
ATOM 813 C C . GLU A 1 105 ? -17.040 2.060 5.986 1.00 82.25 105 GLU A C 1
ATOM 815 O O . GLU A 1 105 ? -16.857 1.256 6.904 1.00 82.25 105 GLU A O 1
ATOM 820 N N . MET A 1 106 ? -17.503 3.296 6.207 1.00 64.38 106 MET A N 1
ATOM 821 C CA . MET A 1 106 ? -17.878 3.839 7.520 1.00 64.38 106 MET A CA 1
ATOM 822 C C . MET A 1 106 ? -19.356 3.661 7.861 1.00 64.38 106 MET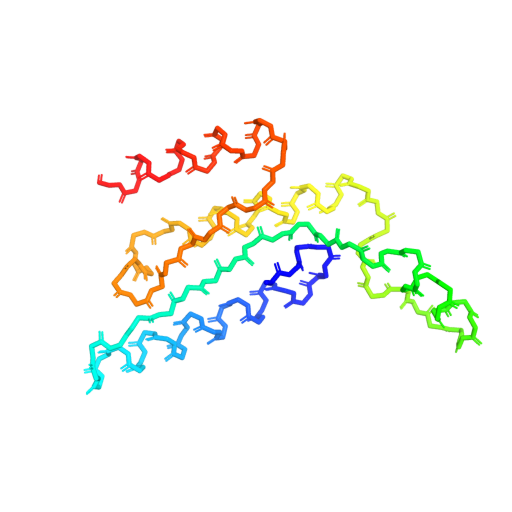 A C 1
ATOM 824 O O . MET A 1 106 ? -20.207 3.801 6.957 1.00 64.38 106 MET A O 1
#

Radius of gyration: 15.25 Å; chains: 1; bounding box: 42×26×39 Å

Secondary structure (DSSP, 8-state):
-BTTSTTHHHHHHHHHHHHHHHHHHH---EEEEEB--S-HHHHHHHHHHHTPPPSS-SSHHHHHHHHHHHHHHHT-GGGTTTEEEEE--S-HHHHHHHHHHHHHT-

pLDDT: mean 96.44, std 3.8, range [64.38, 98.56]

Sequence (106 aa):
MQAYLPESHDVFAELVEWSLERHKQSGGVVKIRLVKGANLAMEKAEAELHGWVAAPYQSKADVDASYSRLLDTALRSEHAKAVRIGVASHNLFHIAFALEIAKSEM

Foldseek 3Di:
DALQAPCVVVVVVVVLVVQVVVCVVPVEADEDEYHNDDCQVVLVVVCVVVVHDRRGDPDPVSSVVSSLVCLLVCLAPVSVSRYHYHYDDPPVVSVVSSVVSNVVND